Protein AF-A0A954XJ32-F1 (afdb_monomer)

Solvent-accessible surface area (backbone atoms only — not comparable to full-atom values): 9502 Å² total; per-residue (Å²): 132,80,50,73,67,33,50,49,46,36,50,50,43,52,50,57,46,35,52,54,38,51,55,52,46,62,77,44,42,49,79,50,74,59,90,77,26,36,33,32,41,35,56,51,46,52,69,68,63,49,53,51,54,51,50,53,46,48,54,48,38,44,68,37,37,76,49,69,70,58,39,54,51,47,68,74,68,54,55,53,48,35,47,57,91,84,71,83,47,74,79,55,43,74,44,60,22,56,47,30,48,32,78,44,10,38,38,42,35,36,32,75,61,90,76,29,32,40,38,36,42,29,41,56,87,72,47,73,47,79,51,70,38,73,63,71,56,78,90,52,48,86,62,59,73,83,81,68,93,78,80,78,86,77,75,81,78,80,78,83,81,85,76,135

Mean predicted aligned error: 7.99 Å

Sequence (164 aa):
GLTPAQHQAANEALAAMYDKYLDWESEHRTMTVDGDYQVTTIEPMPEDKRRELEHELWTKLDAAIPSSQSQKLARLNVPVFSLGPQSGRLRLLVQPGLLGWGEYGAKVSIRRMGSWYEWNVQVGGRLDFDESGPHLPHYYQRFWREPTTHDTSNTPGSVPTDSP

Foldseek 3Di:
DADPQLVVQLVVLLVVLLVVLVVQQVVQWDWDDDPQKTKIWGDAADPVRLVVSVVSSLVSNCVSPVDPVVSVVCVVPQQQAQDDPPPVPLVSNQAGGSNGNHRQTKMKIWGDDPQKIWIWIDTNNPRIDIDMGSDDPPRCPVSDDDPDPPPPPDDPDDDDDDDD

Nearest PDB structures (foldseek):
  7mwr-assembly1_B  TM=5.172E-01  e=1.145E+00  synthetic construct
  6mrs-assembly1_A  TM=3.150E-01  e=1.930E-01  synthetic construct
  7mwr-assembly1_A  TM=5.254E-01  e=1.735E+00  synthetic construct
  6rmo-assembly2_E  TM=4.220E-01  e=6.033E+00  Plasmodium falciparum 3D7
  6rme-assembly1_A  TM=2.746E-01  e=5.685E+00  Plasmodium falciparum 3D7

pLDDT: mean 85.86, std 14.65, range [46.34, 97.5]

Secondary structure (DSSP, 8-state):
---HHHHHHHHHHHHHHHHHHHHHHHHSEEEEEETTEEEEEEPPPPHHHHHHHHHHHHHHHHHH---HHHHHHHHHHS--S---GGGS-HHHHSS-BTTBTGGG-EEEEEEEETTEEEEEEEETTTB--EEEESS--HHHHTT-----TT----PPPPP-----

Structure (mmCIF, N/CA/C/O backbone):
data_AF-A0A954XJ32-F1
#
_entry.id   AF-A0A954XJ32-F1
#
loop_
_atom_site.group_PDB
_atom_site.id
_atom_site.type_symbol
_atom_site.label_atom_id
_atom_site.label_alt_id
_atom_site.label_comp_id
_atom_site.label_asym_id
_atom_site.label_entity_id
_atom_site.label_seq_id
_atom_site.pdbx_PDB_ins_code
_atom_site.Cartn_x
_atom_site.Cartn_y
_atom_site.Cartn_z
_atom_site.occupancy
_atom_site.B_iso_or_equiv
_atom_site.auth_seq_id
_atom_site.auth_comp_id
_atom_site.auth_asym_id
_atom_site.auth_atom_id
_atom_site.pdbx_PDB_model_num
ATOM 1 N N . GLY A 1 1 ? -12.205 -1.665 26.579 1.00 80.69 1 GLY A N 1
ATOM 2 C CA . GLY A 1 1 ? -11.448 -2.298 25.481 1.00 80.69 1 GLY A CA 1
ATOM 3 C C . GLY A 1 1 ? -12.418 -3.003 24.558 1.00 80.69 1 GLY A C 1
ATOM 4 O O . GLY A 1 1 ? -13.557 -3.196 24.971 1.00 80.69 1 GLY A O 1
ATOM 5 N N . LEU A 1 2 ? -12.000 -3.340 23.337 1.00 88.12 2 LEU A N 1
ATOM 6 C CA . LEU A 1 2 ? -12.824 -4.134 22.420 1.00 88.12 2 LEU A CA 1
ATOM 7 C C . LEU A 1 2 ? -12.915 -5.583 22.914 1.00 88.12 2 LEU A C 1
ATOM 9 O O . LEU A 1 2 ? -12.002 -6.078 23.577 1.00 88.12 2 LEU A O 1
ATOM 13 N N . THR A 1 3 ? -14.014 -6.264 22.602 1.00 94.31 3 THR A N 1
ATOM 14 C CA . THR A 1 3 ? -14.131 -7.709 22.835 1.00 94.31 3 THR A CA 1
ATOM 15 C C . THR A 1 3 ? -13.341 -8.490 21.777 1.00 94.31 3 THR A C 1
ATOM 17 O O . THR A 1 3 ? -13.053 -7.949 20.705 1.00 94.31 3 THR A O 1
ATOM 20 N N . PRO A 1 4 ? -13.018 -9.775 22.010 1.00 95.69 4 PRO A N 1
ATOM 21 C CA . PRO A 1 4 ? -12.371 -10.608 20.994 1.00 95.69 4 PRO A CA 1
ATOM 22 C C . PRO A 1 4 ? -13.144 -10.659 19.668 1.00 95.69 4 PRO A C 1
ATOM 24 O O . PRO A 1 4 ? -12.544 -10.537 18.606 1.00 95.69 4 PRO A O 1
ATOM 27 N N . ALA A 1 5 ? -14.477 -10.743 19.725 1.00 95.19 5 ALA A N 1
ATOM 28 C CA . ALA A 1 5 ? -15.326 -10.739 18.533 1.00 95.19 5 ALA A CA 1
ATOM 29 C C . ALA A 1 5 ? -15.253 -9.407 17.765 1.00 95.19 5 ALA A C 1
ATOM 31 O O . ALA A 1 5 ? -15.207 -9.403 16.540 1.00 95.19 5 ALA A O 1
ATOM 32 N N . GLN A 1 6 ? -15.186 -8.274 18.472 1.00 92.94 6 GLN A N 1
ATOM 33 C CA . GLN A 1 6 ? -15.020 -6.957 17.845 1.00 92.94 6 GLN A CA 1
ATOM 34 C C . GLN A 1 6 ? -13.637 -6.801 17.209 1.00 92.94 6 GLN A C 1
ATOM 36 O O . GLN A 1 6 ? -13.523 -6.250 16.119 1.00 92.94 6 GLN A O 1
ATOM 41 N N . HIS A 1 7 ? -12.588 -7.309 17.864 1.00 92.06 7 HIS A N 1
ATOM 42 C CA . HIS A 1 7 ? -11.247 -7.354 17.285 1.00 92.06 7 HIS A CA 1
ATOM 43 C C . HIS A 1 7 ? -11.213 -8.182 16.000 1.00 92.06 7 HIS A C 1
ATOM 45 O O . HIS A 1 7 ? -10.659 -7.733 15.000 1.00 92.06 7 HIS A O 1
ATOM 51 N N . GLN A 1 8 ? -11.826 -9.366 16.019 1.00 95.19 8 GLN A N 1
ATOM 52 C CA . GLN A 1 8 ? -11.920 -10.224 14.846 1.00 95.19 8 GLN A CA 1
ATOM 53 C C . GLN A 1 8 ? -12.669 -9.524 13.704 1.00 95.19 8 GLN A C 1
ATOM 55 O O . GLN A 1 8 ? -12.123 -9.413 12.611 1.00 95.19 8 GLN A O 1
ATOM 60 N N . ALA A 1 9 ? -13.856 -8.974 13.969 1.00 95.56 9 ALA A N 1
ATOM 61 C CA . ALA A 1 9 ? -14.650 -8.274 12.959 1.00 95.56 9 ALA A CA 1
ATOM 62 C C . ALA A 1 9 ? -13.922 -7.046 12.375 1.00 95.56 9 ALA A C 1
ATOM 64 O O . ALA A 1 9 ? -13.984 -6.795 11.173 1.00 95.56 9 ALA A O 1
ATOM 65 N N . ALA A 1 10 ? -13.191 -6.292 13.204 1.00 93.69 10 ALA A N 1
ATOM 66 C CA . ALA A 1 10 ? -12.374 -5.177 12.731 1.00 93.69 10 ALA A CA 1
ATOM 67 C C . ALA A 1 10 ? -11.217 -5.652 11.835 1.00 93.69 10 ALA A C 1
ATOM 69 O O . ALA A 1 10 ? -10.975 -5.057 10.788 1.00 93.69 10 ALA A O 1
ATOM 70 N N . ASN A 1 11 ? -10.534 -6.738 12.208 1.00 93.94 11 ASN A N 1
ATOM 71 C CA . ASN A 1 11 ? -9.462 -7.318 11.397 1.00 93.94 11 ASN A CA 1
ATOM 72 C C . ASN A 1 11 ? -9.981 -7.852 10.056 1.00 93.94 11 ASN A C 1
ATOM 74 O O . ASN A 1 11 ? -9.342 -7.629 9.033 1.00 93.94 11 ASN A O 1
ATOM 78 N N . GLU A 1 12 ? -11.146 -8.504 10.043 1.00 96.06 12 GLU A N 1
ATOM 79 C CA . GLU A 1 12 ? -11.808 -8.966 8.816 1.00 96.06 12 GLU A CA 1
ATOM 80 C C . GLU A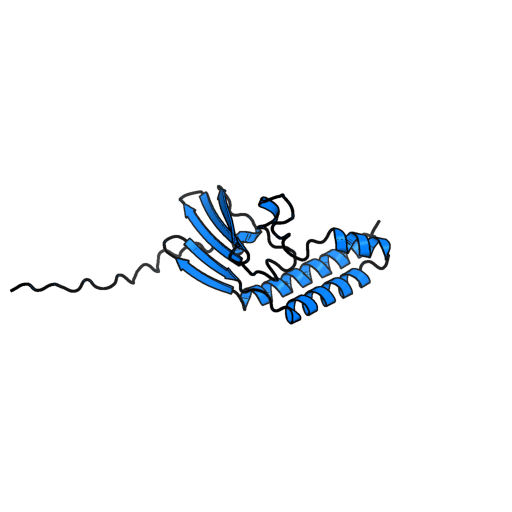 1 12 ? -12.172 -7.787 7.901 1.00 96.06 12 GLU A C 1
ATOM 82 O O . GLU A 1 12 ? -11.935 -7.847 6.695 1.00 96.06 12 GLU A O 1
ATOM 87 N N . ALA A 1 13 ? -12.675 -6.680 8.460 1.00 95.44 13 ALA A N 1
ATOM 88 C CA . ALA A 1 13 ? -12.963 -5.468 7.694 1.00 95.44 13 ALA A CA 1
ATOM 89 C C . ALA A 1 13 ? -11.696 -4.839 7.086 1.00 95.44 13 ALA A C 1
ATOM 91 O O . ALA A 1 13 ? -11.717 -4.426 5.926 1.00 95.44 13 ALA A O 1
ATOM 92 N N . LEU A 1 14 ? -10.599 -4.784 7.850 1.00 94.38 14 LEU A N 1
ATOM 93 C CA . LEU A 1 14 ? -9.308 -4.275 7.379 1.00 94.38 14 LEU A CA 1
ATOM 94 C C . LEU A 1 14 ? -8.722 -5.164 6.277 1.00 94.38 14 LEU A C 1
ATOM 96 O O . LEU A 1 14 ? -8.319 -4.646 5.240 1.00 94.38 14 LEU A O 1
ATOM 100 N N . ALA A 1 15 ? -8.715 -6.485 6.473 1.00 94.62 15 ALA A N 1
ATOM 101 C CA . ALA A 1 15 ? -8.218 -7.442 5.488 1.00 94.62 15 ALA A CA 1
ATOM 102 C C . ALA A 1 15 ? -9.018 -7.363 4.180 1.00 94.62 15 ALA A C 1
ATOM 104 O O . ALA A 1 15 ? -8.435 -7.166 3.120 1.00 94.62 15 ALA A O 1
ATOM 105 N N . ALA A 1 16 ? -10.352 -7.376 4.264 1.00 96.06 16 ALA A N 1
ATOM 106 C CA . ALA A 1 16 ? -11.211 -7.261 3.088 1.00 96.06 16 ALA A CA 1
ATOM 107 C C . ALA A 1 16 ? -11.017 -5.934 2.334 1.00 96.06 16 ALA A C 1
ATOM 109 O O . ALA A 1 16 ? -11.170 -5.886 1.116 1.00 96.06 16 ALA A O 1
ATOM 110 N N . MET A 1 17 ? -10.705 -4.842 3.040 1.00 96.62 17 MET A N 1
ATOM 111 C CA . MET A 1 17 ? -10.395 -3.567 2.393 1.00 96.62 17 MET A CA 1
ATOM 112 C C . MET A 1 17 ? -9.021 -3.586 1.718 1.00 96.62 17 MET A C 1
ATOM 114 O O . MET A 1 17 ? -8.867 -3.044 0.626 1.00 96.62 17 MET A O 1
ATOM 118 N N . TYR A 1 18 ? -8.035 -4.230 2.343 1.00 94.12 18 TYR A N 1
ATOM 119 C CA . TYR A 1 18 ? -6.717 -4.398 1.745 1.00 94.12 18 TYR A CA 1
ATOM 120 C C . TYR A 1 18 ? -6.781 -5.235 0.463 1.00 94.12 18 TYR A C 1
ATOM 122 O O . TYR A 1 18 ? -6.191 -4.842 -0.539 1.00 94.12 18 TYR A O 1
ATOM 130 N N . ASP A 1 19 ? -7.563 -6.315 0.454 1.00 95.44 19 ASP A N 1
ATOM 131 C CA . ASP A 1 19 ? -7.773 -7.140 -0.741 1.00 95.44 19 ASP A CA 1
ATOM 132 C C . ASP A 1 19 ? -8.390 -6.321 -1.885 1.00 95.44 19 ASP A C 1
ATOM 134 O O . ASP A 1 19 ? -7.866 -6.315 -2.996 1.00 95.44 19 ASP A O 1
ATOM 138 N N . LYS A 1 20 ? -9.421 -5.514 -1.597 1.00 96.44 20 LYS A N 1
ATOM 139 C CA . LYS A 1 20 ? -10.010 -4.590 -2.585 1.00 96.44 20 LYS A CA 1
ATOM 140 C C . LYS A 1 20 ? -9.007 -3.584 -3.139 1.00 96.44 20 LYS A C 1
ATOM 142 O O . LYS A 1 20 ? -9.054 -3.245 -4.321 1.00 96.44 20 LYS A O 1
ATOM 147 N N . TYR A 1 21 ? -8.125 -3.069 -2.284 1.00 95.12 21 TYR A N 1
ATOM 148 C CA . TYR A 1 21 ? -7.044 -2.203 -2.733 1.00 95.12 21 TYR A CA 1
ATOM 149 C C . TYR A 1 21 ? -6.076 -2.959 -3.653 1.00 95.12 21 TYR A C 1
ATOM 151 O O . TYR A 1 21 ? -5.684 -2.412 -4.678 1.00 95.12 21 TYR A O 1
ATOM 159 N N . LEU A 1 22 ? -5.698 -4.196 -3.317 1.00 93.88 22 LEU A N 1
ATOM 160 C CA . LEU A 1 22 ? -4.788 -4.998 -4.137 1.00 93.88 22 LEU A CA 1
ATOM 161 C C . LEU A 1 22 ? -5.382 -5.343 -5.505 1.00 93.88 22 LEU A C 1
ATOM 163 O O . LEU A 1 22 ? -4.645 -5.317 -6.493 1.00 93.88 22 LEU A O 1
ATOM 167 N N . ASP A 1 23 ? -6.687 -5.610 -5.569 1.00 96.12 23 ASP A N 1
ATOM 168 C CA . ASP A 1 23 ? -7.407 -5.800 -6.829 1.00 96.12 23 ASP A CA 1
ATOM 169 C C . ASP A 1 23 ? -7.292 -4.539 -7.693 1.00 96.12 23 ASP A C 1
ATOM 171 O O . ASP A 1 23 ? -6.786 -4.598 -8.815 1.00 96.12 23 ASP A O 1
ATOM 175 N N . TRP A 1 24 ? -7.634 -3.376 -7.126 1.00 96.38 24 TRP A N 1
ATOM 176 C CA . TRP A 1 24 ? -7.515 -2.093 -7.818 1.00 96.38 24 TRP A CA 1
ATOM 177 C C . TRP A 1 24 ? -6.070 -1.789 -8.253 1.00 96.38 24 TRP A C 1
ATOM 179 O O . TRP A 1 24 ? -5.839 -1.420 -9.403 1.00 96.38 24 TRP A O 1
ATOM 189 N N . GLU A 1 25 ? -5.086 -1.987 -7.368 1.00 95.50 25 GLU A N 1
ATOM 190 C CA . GLU A 1 25 ? -3.661 -1.790 -7.663 1.00 95.50 25 GLU A CA 1
ATOM 191 C C . GLU A 1 25 ? -3.225 -2.675 -8.832 1.00 95.50 25 GLU A C 1
ATOM 193 O O . GLU A 1 25 ? -2.439 -2.242 -9.667 1.00 95.50 25 GLU A O 1
ATOM 198 N N . SER A 1 26 ? -3.716 -3.913 -8.909 1.00 95.38 26 SER A N 1
ATOM 199 C CA . SER A 1 26 ? -3.344 -4.839 -9.978 1.00 95.38 26 SER A CA 1
ATOM 200 C C . SER A 1 26 ? -3.831 -4.396 -11.360 1.00 95.38 26 SER A C 1
ATOM 202 O O . SER A 1 26 ? -3.125 -4.627 -12.341 1.00 95.38 26 SER A O 1
ATOM 204 N N . GLU A 1 27 ? -4.983 -3.726 -11.419 1.00 97.00 27 GLU A N 1
ATOM 205 C CA . GLU A 1 27 ? -5.570 -3.164 -12.640 1.00 97.00 27 GLU A CA 1
ATOM 206 C C . GLU A 1 27 ? -4.896 -1.851 -13.063 1.00 97.00 27 GLU A C 1
ATOM 208 O O . GLU A 1 27 ? -4.850 -1.536 -14.249 1.00 97.00 27 GLU A O 1
ATOM 213 N N . HIS A 1 28 ? -4.349 -1.105 -12.097 1.00 97.31 28 HIS A N 1
ATOM 214 C CA . HIS A 1 28 ? -3.789 0.240 -12.283 1.00 97.31 28 HIS A CA 1
ATOM 215 C C . HIS A 1 28 ? -2.273 0.283 -12.060 1.00 97.31 28 HIS A C 1
ATOM 217 O O . HIS A 1 28 ? -1.696 1.329 -11.745 1.00 97.31 28 HIS A O 1
ATOM 223 N N . ARG A 1 29 ? -1.604 -0.866 -12.202 1.00 96.62 29 ARG A N 1
ATOM 224 C CA . ARG A 1 29 ? -0.145 -0.945 -12.195 1.00 96.62 29 ARG A CA 1
ATOM 225 C C . ARG A 1 29 ? 0.386 -1.461 -13.513 1.00 96.62 29 ARG A C 1
ATOM 227 O O . ARG A 1 29 ? -0.158 -2.375 -14.127 1.00 96.62 29 ARG A O 1
ATOM 234 N N . THR A 1 30 ? 1.540 -0.937 -13.882 1.00 97.31 30 THR A N 1
ATOM 235 C CA . THR A 1 30 ? 2.355 -1.440 -14.980 1.00 97.31 30 THR A CA 1
ATOM 236 C C . THR A 1 30 ? 3.667 -1.966 -14.425 1.00 97.31 30 THR A C 1
ATOM 238 O O . THR A 1 30 ? 4.194 -1.449 -13.440 1.00 97.31 30 THR A O 1
ATOM 241 N N . MET A 1 31 ? 4.175 -3.036 -15.031 1.00 96.50 31 MET A N 1
ATOM 242 C CA . MET A 1 31 ? 5.459 -3.630 -14.677 1.00 96.50 31 MET A CA 1
ATOM 243 C C . MET A 1 31 ? 6.331 -3.670 -15.925 1.00 96.50 31 MET A C 1
ATOM 245 O O . MET A 1 31 ? 5.927 -4.222 -16.947 1.00 96.50 31 MET A O 1
ATOM 249 N N . THR A 1 32 ? 7.516 -3.084 -15.837 1.00 95.56 32 THR A N 1
ATOM 250 C CA . THR A 1 32 ? 8.504 -3.025 -16.914 1.00 95.56 32 THR A CA 1
ATOM 251 C C . THR A 1 32 ? 9.871 -3.453 -16.395 1.00 95.56 32 THR A C 1
ATOM 253 O O . THR A 1 32 ? 10.095 -3.546 -15.187 1.00 95.56 32 THR A O 1
ATOM 256 N N . VAL A 1 33 ? 10.800 -3.697 -17.312 1.00 93.94 33 VAL A N 1
ATOM 257 C CA . VAL A 1 33 ? 12.212 -3.919 -16.993 1.00 93.94 33 VAL A CA 1
ATOM 258 C C . VAL A 1 33 ? 13.011 -2.744 -17.547 1.00 93.94 33 VAL A C 1
ATOM 260 O O . VAL A 1 33 ? 12.829 -2.375 -18.706 1.00 93.94 33 VAL A O 1
ATOM 263 N N . ASP A 1 34 ? 13.858 -2.146 -16.713 1.00 92.12 34 ASP A N 1
ATOM 264 C CA . ASP A 1 34 ? 14.767 -1.052 -17.064 1.00 92.12 34 ASP A CA 1
ATOM 265 C C . ASP A 1 34 ? 16.188 -1.427 -16.615 1.00 92.12 34 ASP A C 1
ATOM 267 O O . ASP A 1 34 ? 16.530 -1.367 -15.430 1.00 92.12 34 ASP A O 1
ATOM 271 N N . GLY A 1 35 ? 16.994 -1.928 -17.554 1.00 91.12 35 GLY A N 1
ATOM 272 C CA . GLY A 1 35 ? 18.262 -2.587 -17.239 1.00 91.12 35 GLY A CA 1
ATOM 273 C C . GLY A 1 35 ? 18.048 -3.809 -16.338 1.00 91.12 35 GLY A C 1
ATOM 274 O O . GLY A 1 35 ? 17.275 -4.701 -16.676 1.00 91.12 35 GLY A O 1
ATOM 275 N N . ASP A 1 36 ? 18.710 -3.828 -15.179 1.00 91.44 36 ASP A N 1
ATOM 276 C CA . ASP A 1 36 ? 18.569 -4.897 -14.176 1.00 91.44 36 ASP A CA 1
ATOM 277 C C . ASP A 1 36 ? 17.430 -4.645 -13.174 1.00 91.44 36 ASP A C 1
ATOM 279 O O . ASP A 1 36 ? 17.225 -5.436 -12.247 1.00 91.44 36 ASP A O 1
ATOM 283 N N . TYR A 1 37 ? 16.707 -3.529 -13.313 1.00 94.12 37 TYR A N 1
ATOM 284 C CA . TYR A 1 37 ? 15.603 -3.190 -12.427 1.00 94.12 37 TYR A CA 1
ATOM 285 C C . TYR A 1 37 ? 14.282 -3.700 -12.985 1.00 94.12 37 TYR A C 1
ATOM 287 O O . TYR A 1 37 ? 13.889 -3.400 -14.112 1.00 94.12 37 TYR A O 1
ATOM 295 N N . GLN A 1 38 ? 13.535 -4.390 -12.133 1.00 96.75 38 GLN A N 1
ATOM 296 C CA . GLN A 1 38 ? 12.104 -4.547 -12.292 1.00 96.75 38 GLN A CA 1
ATOM 297 C C . GLN A 1 38 ? 11.421 -3.301 -11.731 1.00 96.75 38 GLN A C 1
ATOM 299 O O . GLN A 1 38 ? 11.537 -2.990 -10.544 1.00 96.75 38 GLN A O 1
ATOM 304 N N . VAL A 1 39 ? 10.718 -2.581 -12.595 1.00 96.94 39 VAL A N 1
ATOM 305 C CA . VAL A 1 39 ? 10.072 -1.309 -12.283 1.00 96.94 39 VAL A CA 1
ATOM 306 C C . VAL A 1 39 ? 8.567 -1.518 -12.284 1.00 96.94 39 VAL A C 1
ATOM 308 O O . VAL A 1 39 ? 7.992 -1.920 -13.290 1.00 96.94 39 VAL A O 1
ATOM 311 N N . THR A 1 40 ? 7.920 -1.241 -11.157 1.00 97.50 40 THR A N 1
ATOM 312 C CA . THR A 1 40 ? 6.462 -1.193 -11.051 1.00 97.50 40 THR A CA 1
ATOM 313 C C . THR A 1 40 ? 6.013 0.248 -10.890 1.00 97.50 40 THR A C 1
ATOM 315 O O . THR A 1 40 ? 6.399 0.910 -9.928 1.00 97.50 40 THR A O 1
ATOM 318 N N . THR A 1 41 ? 5.166 0.727 -11.794 1.00 97.19 41 THR A N 1
ATOM 319 C CA . THR A 1 41 ? 4.494 2.022 -11.668 1.00 97.19 41 THR A CA 1
ATOM 320 C C . THR A 1 41 ? 3.033 1.787 -11.327 1.00 97.19 41 THR A C 1
ATOM 322 O O . THR A 1 41 ? 2.342 1.066 -12.037 1.00 97.19 41 THR A O 1
ATOM 325 N N . ILE A 1 42 ? 2.578 2.390 -10.236 1.00 96.31 42 ILE A N 1
ATOM 326 C CA . ILE A 1 42 ? 1.210 2.339 -9.727 1.00 96.31 42 ILE A CA 1
ATOM 327 C C . ILE A 1 42 ? 0.616 3.725 -9.919 1.00 96.31 42 ILE A C 1
ATOM 329 O O . ILE A 1 42 ? 1.167 4.713 -9.420 1.00 96.31 42 ILE A O 1
ATOM 333 N N . GLU A 1 43 ? -0.489 3.794 -10.648 1.00 96.44 43 GLU A N 1
ATOM 334 C CA . GLU A 1 43 ? -1.170 5.053 -10.914 1.00 96.44 43 GLU A CA 1
ATOM 335 C C . GLU A 1 43 ? -1.761 5.652 -9.626 1.00 96.44 43 GLU A C 1
ATOM 337 O O . GLU A 1 43 ? -2.062 4.929 -8.672 1.00 96.44 43 GLU A O 1
ATOM 342 N N . PRO A 1 44 ? -1.924 6.983 -9.552 1.00 94.56 44 PRO A N 1
ATOM 343 C CA . PRO A 1 44 ? -2.695 7.612 -8.490 1.00 94.56 44 PRO A CA 1
ATOM 344 C C . PRO A 1 44 ? -4.150 7.139 -8.491 1.00 94.56 44 PRO A C 1
ATOM 346 O O . PRO A 1 44 ? -4.798 7.093 -9.536 1.00 94.56 44 PRO A O 1
ATOM 349 N N . MET A 1 45 ? -4.694 6.846 -7.310 1.00 95.50 45 MET A N 1
ATOM 350 C CA . MET A 1 45 ? -6.098 6.476 -7.170 1.00 95.50 45 MET A CA 1
ATOM 351 C C . MET A 1 45 ? -7.004 7.689 -7.411 1.00 95.50 45 MET A C 1
ATOM 353 O O . MET A 1 45 ? -6.852 8.695 -6.707 1.00 95.50 45 MET A O 1
ATOM 357 N N . PRO A 1 46 ? -7.980 7.597 -8.337 1.00 95.88 46 PRO A N 1
ATOM 358 C CA . PRO A 1 46 ? -8.985 8.634 -8.523 1.00 95.88 46 PRO A CA 1
ATOM 359 C C . PRO A 1 46 ? -9.694 8.985 -7.211 1.00 95.88 46 PRO A C 1
ATOM 361 O O . PRO A 1 46 ? -9.953 8.125 -6.364 1.00 95.88 46 PRO A O 1
ATOM 364 N N . GLU A 1 47 ? -9.997 10.270 -7.019 1.00 94.31 47 GLU A N 1
ATOM 365 C CA . GLU A 1 47 ? -10.541 10.760 -5.751 1.00 94.31 47 GLU A CA 1
ATOM 366 C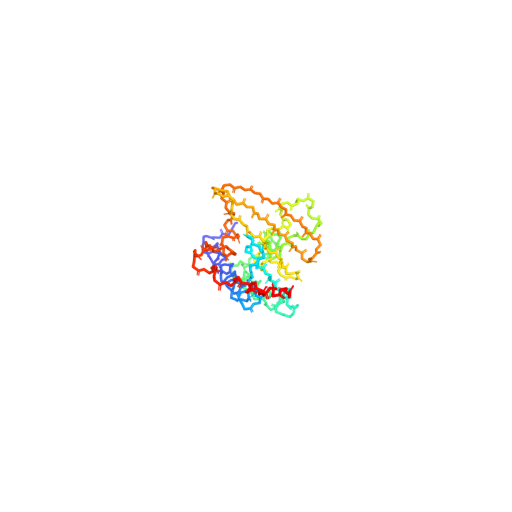 C . GLU A 1 47 ? -11.887 10.115 -5.391 1.00 94.31 47 GLU A C 1
ATOM 368 O O . GLU A 1 47 ? -12.133 9.801 -4.226 1.00 94.31 47 GLU A O 1
ATOM 373 N N . ASP A 1 48 ? -12.755 9.912 -6.376 1.00 96.25 48 ASP A N 1
ATOM 374 C CA . ASP A 1 48 ? -14.042 9.240 -6.220 1.00 96.25 48 ASP A CA 1
ATOM 375 C C . ASP A 1 48 ? -13.864 7.796 -5.743 1.00 96.25 48 ASP A C 1
ATOM 377 O O . ASP A 1 48 ? -14.466 7.416 -4.734 1.00 96.25 48 ASP A O 1
ATOM 381 N N . LYS A 1 49 ? -12.961 7.033 -6.373 1.00 95.69 49 LYS A N 1
ATOM 382 C CA . LYS A 1 49 ? -12.662 5.659 -5.952 1.00 95.69 49 LYS A CA 1
ATOM 383 C C . LYS A 1 49 ? -12.076 5.607 -4.544 1.00 95.69 49 LYS A C 1
ATOM 385 O O . LYS A 1 49 ? -12.450 4.759 -3.734 1.00 95.69 49 LYS A O 1
ATOM 390 N N . ARG A 1 50 ? -11.194 6.552 -4.217 1.00 94.25 50 ARG A N 1
ATOM 391 C CA . ARG A 1 50 ? -10.609 6.678 -2.879 1.00 94.25 50 ARG A CA 1
ATOM 392 C C . ARG A 1 50 ? -11.677 6.935 -1.819 1.00 94.25 50 ARG A C 1
ATOM 394 O O . ARG A 1 50 ? -11.689 6.261 -0.790 1.00 94.25 50 ARG A O 1
ATOM 401 N N . ARG A 1 51 ? -12.583 7.886 -2.070 1.00 94.31 51 ARG A N 1
ATOM 402 C CA . ARG A 1 51 ? -13.696 8.210 -1.163 1.00 94.31 51 ARG A CA 1
ATOM 403 C C . ARG A 1 51 ? -14.658 7.034 -1.002 1.00 94.31 51 ARG A C 1
ATOM 405 O O . ARG A 1 51 ? -15.137 6.811 0.105 1.00 94.31 51 ARG A O 1
ATOM 412 N N . GLU A 1 52 ? -14.923 6.285 -2.071 1.00 95.81 52 GLU A N 1
ATOM 413 C CA . GLU A 1 52 ? -15.742 5.067 -2.043 1.00 95.81 52 GLU A CA 1
ATOM 414 C C . GLU A 1 52 ? -15.150 4.018 -1.086 1.00 95.81 52 GLU A C 1
ATOM 416 O O . GLU A 1 52 ? -15.826 3.592 -0.147 1.00 95.81 52 GLU A O 1
ATOM 421 N N . LEU A 1 53 ? -13.876 3.652 -1.276 1.00 95.56 53 LEU A N 1
ATOM 422 C CA . LEU A 1 53 ? -13.198 2.649 -0.445 1.00 95.56 53 LEU A CA 1
ATOM 423 C C . LEU A 1 53 ? -13.067 3.104 1.012 1.00 95.56 53 LEU A C 1
ATOM 425 O O . LEU A 1 53 ? -13.305 2.325 1.936 1.00 95.56 53 LEU A O 1
ATOM 429 N N . GLU A 1 54 ? -12.743 4.379 1.233 1.00 94.50 54 GLU A N 1
ATOM 430 C CA . GLU A 1 54 ? -12.667 4.955 2.573 1.00 94.50 54 GLU A CA 1
ATOM 431 C C . GLU A 1 54 ? -14.034 4.936 3.280 1.00 94.50 54 GLU A C 1
ATOM 433 O O . GLU A 1 54 ? -14.131 4.549 4.448 1.00 94.50 54 GLU A O 1
ATOM 438 N N . HIS A 1 55 ? -15.107 5.315 2.583 1.00 96.19 55 HIS A N 1
ATOM 439 C CA . HIS A 1 55 ? -16.458 5.268 3.134 1.00 96.19 55 HIS A CA 1
ATOM 440 C C . HIS A 1 55 ? -16.870 3.839 3.504 1.00 96.19 55 HIS A C 1
ATOM 442 O O . HIS A 1 55 ? -17.401 3.611 4.596 1.00 96.19 55 HIS A O 1
ATOM 448 N N . GLU A 1 56 ? -16.599 2.867 2.632 1.00 97.06 56 GLU A N 1
ATOM 449 C CA . GLU A 1 56 ? -16.901 1.464 2.902 1.00 97.06 56 GLU A CA 1
ATOM 450 C C . GLU A 1 56 ? -16.114 0.933 4.109 1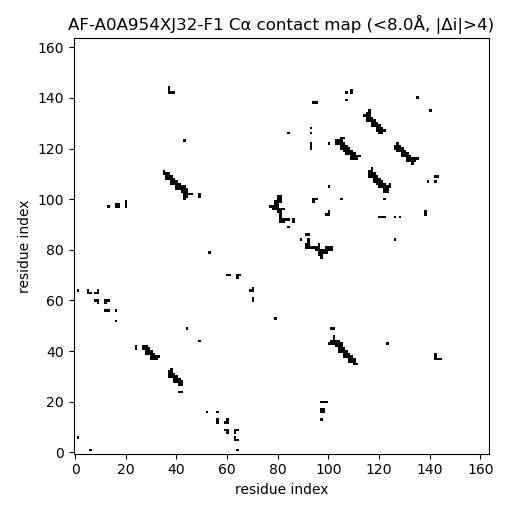.00 97.06 56 GLU A C 1
ATOM 452 O O . GLU A 1 56 ? -16.696 0.285 4.987 1.00 97.06 56 GLU A O 1
ATOM 457 N N . LEU A 1 57 ? -14.813 1.235 4.183 1.00 95.81 57 LEU A N 1
ATOM 458 C CA . LEU A 1 57 ? -13.945 0.848 5.295 1.00 95.81 57 LEU A CA 1
ATOM 459 C C . LEU A 1 57 ? -14.529 1.328 6.618 1.00 95.81 57 LEU A C 1
ATOM 461 O O . LEU A 1 57 ? -14.716 0.546 7.553 1.00 95.81 57 LEU A O 1
ATOM 465 N N . TRP A 1 58 ? -14.828 2.622 6.687 1.00 94.88 58 TRP A N 1
ATOM 466 C CA . TRP A 1 58 ? -15.328 3.229 7.905 1.00 94.88 58 TRP A CA 1
ATOM 467 C C . TRP A 1 58 ? -16.714 2.726 8.279 1.00 94.88 58 TRP A C 1
ATOM 469 O O . TRP A 1 58 ? -16.957 2.477 9.453 1.00 94.88 58 TRP A O 1
ATOM 479 N N . THR A 1 59 ? -17.585 2.487 7.301 1.00 95.75 59 THR A N 1
ATOM 480 C CA . THR A 1 59 ? -18.903 1.892 7.548 1.00 95.75 59 THR A CA 1
ATOM 481 C C . THR A 1 59 ? -18.777 0.514 8.205 1.00 95.75 59 THR A C 1
ATOM 483 O O . THR A 1 59 ? -19.456 0.231 9.193 1.00 95.75 59 THR A O 1
ATOM 486 N N . LYS A 1 60 ? -17.870 -0.338 7.70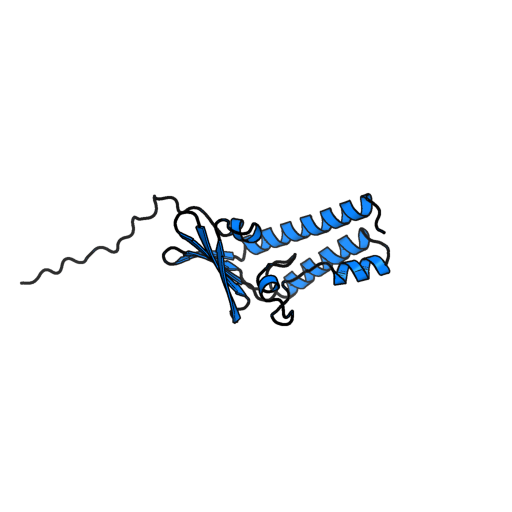9 1.00 95.88 60 LYS A N 1
ATOM 487 C CA . LYS A 1 60 ? -17.626 -1.674 8.277 1.00 95.88 60 LYS A CA 1
ATOM 488 C C . LYS A 1 60 ? -16.974 -1.611 9.659 1.00 95.88 60 LYS A C 1
ATOM 490 O O . LYS A 1 60 ? -17.391 -2.335 10.563 1.00 95.88 60 LYS A O 1
ATOM 495 N N . LEU A 1 61 ? -15.984 -0.739 9.845 1.00 94.31 61 LEU A N 1
ATOM 496 C CA . LEU A 1 61 ? -15.311 -0.571 11.135 1.00 94.31 61 LEU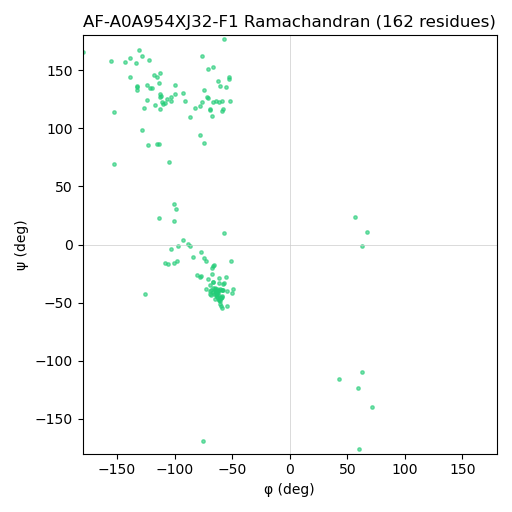 A CA 1
ATOM 497 C C . LEU A 1 61 ? -16.237 0.014 12.204 1.00 94.31 61 LEU A C 1
ATOM 499 O O . LEU A 1 61 ? -16.224 -0.464 13.336 1.00 94.31 61 LEU A O 1
ATOM 503 N N . ASP A 1 62 ? -17.066 0.997 11.854 1.00 94.75 62 ASP A N 1
ATOM 504 C CA . ASP A 1 62 ? -18.013 1.615 12.784 1.00 94.75 62 ASP A CA 1
ATOM 505 C C . ASP A 1 62 ? -19.105 0.610 13.207 1.00 94.75 62 ASP A C 1
ATOM 507 O O . ASP A 1 62 ? -19.531 0.618 14.364 1.00 94.75 62 ASP A O 1
ATOM 511 N N . ALA A 1 63 ? -19.493 -0.319 12.321 1.00 95.06 63 ALA A N 1
ATOM 512 C CA . ALA A 1 63 ? -20.378 -1.438 12.656 1.00 95.06 63 ALA A CA 1
ATOM 513 C C . ALA A 1 63 ? -19.709 -2.478 13.579 1.00 95.06 63 ALA A C 1
ATOM 515 O O . ALA A 1 63 ? -20.339 -2.970 14.516 1.00 95.06 63 ALA A O 1
ATOM 516 N N . ALA A 1 64 ? -18.429 -2.795 13.351 1.00 94.44 64 ALA A N 1
ATOM 517 C CA . ALA A 1 64 ? -17.659 -3.713 14.196 1.00 94.44 64 ALA A CA 1
ATOM 518 C C . ALA A 1 64 ? -17.326 -3.116 15.577 1.00 94.44 64 ALA A C 1
ATOM 520 O O . ALA A 1 64 ? -17.194 -3.840 16.567 1.00 94.44 64 ALA A O 1
ATOM 521 N N . ILE A 1 65 ? -17.196 -1.789 15.657 1.00 93.38 65 ILE A N 1
ATOM 522 C CA . ILE A 1 65 ? -16.792 -1.043 16.848 1.00 93.38 65 ILE A CA 1
ATOM 523 C C . ILE A 1 65 ? -17.887 -0.016 17.181 1.00 93.38 65 ILE A C 1
ATOM 525 O O . ILE A 1 65 ? -17.775 1.145 16.807 1.00 93.38 65 ILE A O 1
ATOM 529 N N . PRO A 1 66 ? -18.943 -0.384 17.925 1.00 87.94 66 PRO A N 1
ATOM 530 C CA . PRO A 1 66 ? -20.095 0.499 18.146 1.00 87.94 66 PRO A CA 1
ATOM 531 C C . PRO A 1 66 ? -19.825 1.672 19.106 1.00 87.94 66 PRO A C 1
ATOM 533 O O . PRO A 1 66 ? -20.618 2.606 19.196 1.00 87.94 66 PRO A O 1
ATOM 536 N N . SER A 1 67 ? -18.724 1.642 19.864 1.00 91.88 67 SER A N 1
ATOM 537 C CA . SER A 1 67 ? -18.376 2.728 20.788 1.00 91.88 67 SER A CA 1
ATOM 538 C C . SER A 1 67 ? -17.774 3.914 20.038 1.00 91.88 67 SER A C 1
ATOM 540 O O . SER A 1 67 ? -16.682 3.804 19.480 1.00 91.88 67 SER A O 1
ATOM 542 N N . SER A 1 68 ? -18.417 5.081 20.120 1.00 89.25 68 SER A N 1
ATOM 543 C CA . SER A 1 68 ? -17.958 6.317 19.467 1.00 89.25 68 SER A CA 1
ATOM 544 C C . SER A 1 68 ? -16.543 6.746 19.877 1.00 89.25 68 SER A C 1
ATOM 546 O O . SER A 1 68 ? -15.790 7.285 19.065 1.00 89.25 68 SER A O 1
ATOM 548 N N . GLN A 1 69 ? -16.131 6.482 21.121 1.00 89.94 69 GLN A N 1
ATOM 549 C CA . GLN A 1 69 ? -14.762 6.747 21.568 1.00 89.94 69 GLN A CA 1
ATOM 550 C C . GLN A 1 69 ? -13.763 5.801 20.892 1.00 89.94 69 GLN A C 1
ATOM 552 O O . GLN A 1 69 ? -12.699 6.235 20.453 1.00 89.94 69 GLN A O 1
ATOM 557 N N . SER A 1 70 ? -14.106 4.517 20.780 1.00 87.88 70 SER A N 1
ATOM 558 C CA . SER A 1 70 ? -13.261 3.527 20.113 1.00 87.88 70 SER A CA 1
ATOM 559 C C . SER A 1 70 ? -13.187 3.759 18.601 1.00 87.88 70 SER A C 1
ATOM 561 O O . SER A 1 70 ? -12.109 3.604 18.040 1.00 87.88 70 SER A O 1
ATOM 563 N N . GLN A 1 71 ? -14.266 4.224 17.962 1.00 89.75 71 GLN A N 1
ATOM 564 C CA . GLN A 1 71 ? -14.273 4.637 16.550 1.00 89.75 71 GLN A CA 1
ATOM 565 C C . GLN A 1 71 ? -13.315 5.807 16.296 1.00 89.75 71 GLN A C 1
ATOM 567 O O . GLN A 1 71 ? -12.487 5.755 15.388 1.00 89.75 71 GLN A O 1
ATOM 572 N N . LYS A 1 72 ? -13.361 6.849 17.142 1.00 87.94 72 LYS A N 1
ATOM 573 C CA . LYS A 1 72 ? -12.422 7.983 17.061 1.00 87.94 72 LYS A CA 1
ATOM 574 C C . LYS A 1 72 ? -10.972 7.525 17.197 1.00 87.94 72 LYS A C 1
ATOM 576 O O . LYS A 1 72 ? -10.121 7.958 16.428 1.00 87.94 72 LYS A O 1
ATOM 581 N N . LEU A 1 73 ? -10.694 6.633 18.150 1.00 86.12 73 LEU A N 1
ATOM 582 C CA . LEU A 1 73 ? -9.354 6.074 18.325 1.00 86.12 73 LEU A CA 1
ATOM 583 C C . LEU A 1 73 ? -8.925 5.225 17.124 1.00 86.12 73 LEU A C 1
ATOM 585 O O . LEU A 1 73 ? -7.779 5.337 16.703 1.00 86.12 73 LEU A O 1
ATOM 589 N N . ALA A 1 74 ? -9.816 4.419 16.544 1.00 86.00 74 ALA A N 1
ATOM 590 C CA . ALA A 1 74 ? -9.509 3.642 15.345 1.00 86.00 74 ALA A CA 1
ATOM 591 C C . ALA A 1 74 ? -9.123 4.559 14.174 1.00 86.00 74 ALA A C 1
ATOM 593 O O . ALA A 1 74 ? -8.081 4.358 13.557 1.00 86.00 74 ALA A O 1
ATOM 594 N N . ARG A 1 75 ? -9.883 5.636 13.945 1.00 87.00 75 ARG A N 1
ATOM 595 C CA . ARG A 1 75 ? -9.604 6.628 12.890 1.00 87.00 75 ARG A CA 1
ATOM 596 C C . ARG A 1 75 ? -8.263 7.345 13.042 1.00 87.00 75 ARG A C 1
ATOM 598 O O . ARG A 1 75 ? -7.679 7.744 12.045 1.00 87.00 75 ARG A O 1
ATOM 605 N N . LEU A 1 76 ? -7.769 7.490 14.269 1.00 83.81 76 LEU A N 1
ATOM 606 C CA . LEU A 1 76 ? -6.454 8.079 14.537 1.00 83.81 76 LEU A CA 1
ATOM 607 C C . LEU A 1 76 ? -5.295 7.093 14.346 1.00 83.81 76 LEU A C 1
ATOM 609 O O . LEU A 1 76 ? -4.173 7.527 14.109 1.00 83.81 76 LEU A O 1
ATOM 613 N N . ASN A 1 77 ? -5.546 5.790 14.499 1.00 83.50 77 ASN A N 1
ATOM 614 C CA . ASN A 1 77 ? -4.490 4.775 14.544 1.00 83.50 77 ASN A CA 1
ATOM 615 C C . ASN A 1 77 ? -4.420 3.890 13.297 1.00 83.50 77 ASN A C 1
ATOM 617 O O . ASN A 1 77 ? -3.413 3.213 13.119 1.00 83.50 77 ASN A O 1
ATOM 621 N N . VAL A 1 78 ? -5.452 3.864 12.451 1.00 84.81 78 VAL A N 1
ATOM 622 C CA . VAL A 1 78 ? -5.420 3.136 11.177 1.00 84.81 78 VAL A CA 1
ATOM 623 C C . VAL A 1 78 ? -4.811 4.052 10.112 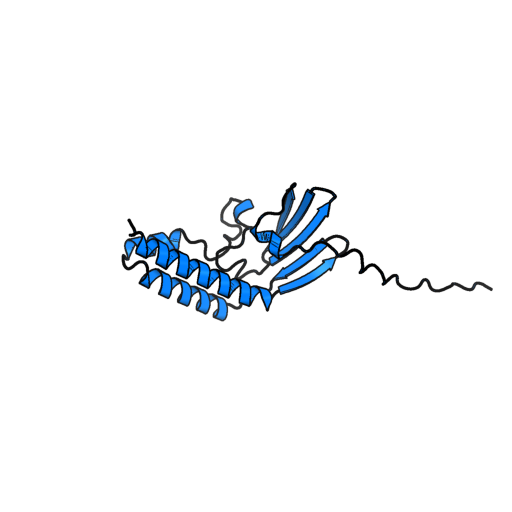1.00 84.81 78 VAL A C 1
ATOM 625 O O . VAL A 1 78 ? -5.462 5.020 9.709 1.00 84.81 78 VAL A O 1
ATOM 628 N N . PRO A 1 79 ? -3.585 3.778 9.629 1.00 83.56 79 PRO A N 1
ATOM 629 C CA . PRO A 1 79 ? -2.991 4.549 8.547 1.00 83.56 79 PRO A CA 1
ATOM 630 C C . PRO A 1 79 ? -3.672 4.164 7.229 1.00 83.56 79 PRO A C 1
ATOM 632 O O . PRO A 1 79 ? -3.238 3.248 6.532 1.00 83.56 79 PRO A O 1
ATOM 635 N N . VAL A 1 80 ? -4.779 4.836 6.898 1.00 83.81 80 VAL A N 1
ATOM 636 C CA . VAL A 1 80 ? -5.521 4.571 5.653 1.00 83.81 80 VAL A CA 1
ATOM 637 C C . VAL A 1 80 ? -4.647 4.858 4.433 1.00 83.81 80 VAL A C 1
ATOM 639 O O . VAL A 1 80 ? -4.633 4.078 3.488 1.00 83.81 80 VAL A O 1
ATOM 642 N N . PHE A 1 81 ? -3.858 5.927 4.492 1.00 80.12 81 PHE A N 1
ATOM 643 C CA . PHE A 1 81 ? -2.939 6.335 3.434 1.00 80.12 81 PHE A CA 1
ATOM 644 C C . PHE A 1 81 ? -1.512 6.408 3.967 1.00 80.12 81 PHE A C 1
ATOM 646 O O . PHE A 1 81 ? -1.305 6.547 5.178 1.00 80.12 81 PHE A O 1
ATOM 653 N N . SER A 1 82 ? -0.532 6.339 3.060 1.00 71.25 82 SER A N 1
ATOM 654 C CA . SER A 1 82 ? 0.846 6.672 3.418 1.00 71.25 82 SER A CA 1
ATOM 655 C C . SER A 1 82 ? 0.891 8.077 4.021 1.00 71.25 82 SER A C 1
ATOM 657 O O . SER A 1 82 ? 0.257 9.015 3.525 1.00 71.25 82 SER A O 1
ATOM 659 N N . LEU A 1 83 ? 1.630 8.218 5.120 1.00 62.78 83 LEU A N 1
ATOM 660 C CA . LEU A 1 83 ? 1.865 9.517 5.722 1.00 62.78 83 LEU A CA 1
ATOM 661 C C . LEU A 1 83 ? 2.739 10.294 4.743 1.00 62.78 83 LEU A C 1
ATOM 663 O O . LEU A 1 83 ? 3.899 9.955 4.550 1.00 62.78 83 LEU A O 1
ATOM 667 N N . GLY A 1 84 ? 2.186 11.326 4.109 1.00 54.28 84 GLY A N 1
ATOM 668 C CA . GLY A 1 84 ? 2.959 12.212 3.245 1.00 54.28 84 GLY A CA 1
ATOM 669 C C . GLY A 1 84 ? 4.148 12.862 3.982 1.00 54.28 84 GLY A C 1
ATOM 670 O O . GLY A 1 84 ? 4.292 12.707 5.199 1.00 54.28 84 GLY A O 1
ATOM 671 N N . PRO A 1 85 ? 4.985 13.650 3.278 1.00 53.34 85 PRO A N 1
ATOM 672 C CA . PRO A 1 85 ? 6.299 14.137 3.738 1.00 53.34 85 PRO A CA 1
ATOM 673 C C . PRO A 1 85 ? 6.347 14.826 5.115 1.00 53.34 85 PRO A C 1
ATOM 675 O O . PRO A 1 85 ? 7.418 15.041 5.675 1.00 53.34 85 PRO A O 1
ATOM 678 N N . GLN A 1 86 ? 5.192 15.196 5.660 1.00 51.78 86 GLN A N 1
ATOM 679 C CA . GLN A 1 86 ? 5.025 15.964 6.887 1.00 51.78 86 GLN A CA 1
ATOM 680 C C . GLN A 1 86 ? 5.300 15.171 8.176 1.00 51.78 86 GLN A C 1
ATOM 682 O O . GLN A 1 86 ? 5.405 15.775 9.239 1.00 51.78 86 GLN A O 1
ATOM 687 N N . SER A 1 87 ? 5.433 13.839 8.128 1.00 54.72 87 SER A N 1
ATOM 688 C CA . SER A 1 87 ? 5.558 13.030 9.357 1.00 54.72 87 SER A CA 1
ATOM 689 C C . SER A 1 87 ? 6.942 13.071 10.029 1.00 54.72 87 SER A C 1
ATOM 691 O O . SER A 1 87 ? 7.111 12.498 11.106 1.00 54.72 87 SER A O 1
ATOM 693 N N . GLY A 1 88 ? 7.953 13.708 9.419 1.00 53.38 88 GLY A N 1
ATOM 694 C CA . GLY A 1 88 ? 9.321 13.803 9.960 1.00 53.38 88 GLY A CA 1
ATOM 695 C C . GLY A 1 88 ? 10.051 12.457 10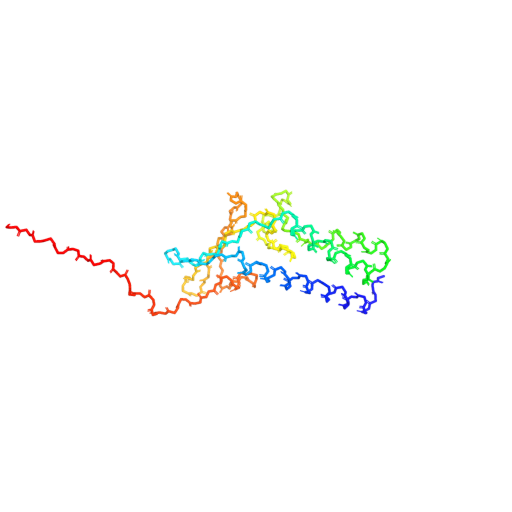.119 1.00 53.38 88 GLY A C 1
ATOM 696 O O . GLY A 1 88 ? 11.213 12.423 10.520 1.00 53.38 88 GLY A O 1
ATOM 697 N N . ARG A 1 89 ? 9.395 11.336 9.793 1.00 58.31 89 ARG A N 1
ATOM 698 C CA . ARG A 1 89 ? 9.922 9.970 9.858 1.00 58.31 89 ARG A CA 1
ATOM 699 C C . ARG A 1 89 ? 10.033 9.417 8.444 1.00 58.31 89 ARG A C 1
ATOM 701 O O . ARG A 1 89 ? 9.124 8.742 7.975 1.00 58.31 89 ARG A O 1
ATOM 708 N N . LEU A 1 90 ? 11.162 9.687 7.785 1.00 58.69 90 LEU A N 1
ATOM 709 C CA . LEU A 1 90 ? 11.391 9.382 6.364 1.00 58.69 90 LEU A CA 1
ATOM 710 C C . LEU A 1 90 ? 11.031 7.934 5.968 1.00 58.69 90 LEU A C 1
ATOM 712 O O . LEU A 1 90 ? 10.419 7.719 4.930 1.00 58.69 90 LEU A O 1
ATOM 716 N N . ARG A 1 91 ? 11.302 6.946 6.835 1.00 59.59 91 ARG A N 1
ATOM 717 C CA . ARG A 1 91 ? 10.969 5.529 6.582 1.00 59.59 91 ARG A CA 1
ATOM 718 C C . ARG A 1 91 ? 9.472 5.204 6.562 1.00 59.59 91 ARG A C 1
ATOM 720 O O . ARG A 1 91 ? 9.082 4.229 5.933 1.00 59.59 91 ARG A O 1
ATOM 727 N N . LEU A 1 92 ? 8.635 5.992 7.240 1.00 59.78 92 LEU A N 1
ATOM 728 C CA . LEU A 1 92 ? 7.177 5.810 7.231 1.00 59.78 92 LEU A CA 1
ATOM 729 C C . LEU A 1 92 ? 6.509 6.474 6.019 1.00 59.78 92 LEU A C 1
ATOM 731 O O . LEU A 1 92 ? 5.332 6.235 5.788 1.00 59.78 92 LEU A O 1
ATOM 735 N N . LEU A 1 93 ? 7.246 7.291 5.256 1.00 60.25 93 LEU A N 1
ATOM 736 C CA . LEU A 1 93 ? 6.720 8.012 4.090 1.00 60.25 93 LEU A CA 1
ATOM 737 C C . LEU A 1 93 ? 6.560 7.123 2.854 1.00 60.25 93 LEU A C 1
ATOM 739 O O . LEU A 1 93 ? 5.753 7.398 1.969 1.00 60.25 93 LEU A O 1
ATOM 743 N N . VAL A 1 94 ? 7.375 6.075 2.774 1.00 70.12 94 VAL A N 1
ATOM 744 C CA . VAL A 1 94 ? 7.479 5.214 1.588 1.00 70.12 94 VAL A CA 1
ATOM 745 C C . VAL A 1 94 ? 6.702 3.916 1.744 1.00 70.12 94 VAL A C 1
ATOM 747 O O . VAL A 1 94 ? 6.418 3.252 0.750 1.00 70.12 94 VAL A O 1
ATOM 750 N N . GLN A 1 95 ? 6.314 3.571 2.975 1.00 79.50 95 GLN A N 1
ATOM 751 C CA . GLN A 1 95 ? 5.483 2.404 3.228 1.00 79.50 95 GLN A CA 1
ATOM 752 C C . GLN A 1 95 ? 4.038 2.683 2.795 1.00 79.50 95 GLN A C 1
ATOM 754 O O . GLN A 1 95 ? 3.490 3.729 3.147 1.00 79.50 95 GLN A O 1
ATOM 759 N N . PRO A 1 96 ? 3.404 1.760 2.052 1.00 84.06 96 PRO A N 1
ATOM 760 C CA . PRO A 1 96 ? 1.995 1.897 1.718 1.00 84.06 96 PRO A CA 1
ATOM 761 C C . PRO A 1 96 ? 1.133 1.883 2.990 1.00 84.06 96 PRO A C 1
ATOM 763 O O . PRO A 1 96 ? 1.392 1.105 3.911 1.00 84.06 96 PRO A O 1
ATOM 766 N N . GLY A 1 97 ? 0.093 2.721 3.023 1.00 88.62 97 GLY A N 1
ATOM 767 C CA . GLY A 1 97 ? -0.990 2.600 4.003 1.00 88.62 97 GLY A CA 1
ATOM 768 C C . GLY A 1 97 ? -1.929 1.438 3.663 1.00 88.62 97 GLY A C 1
ATOM 769 O O . GLY A 1 97 ? -1.655 0.642 2.763 1.00 88.62 97 GLY A O 1
ATOM 770 N N . LEU A 1 98 ? -3.074 1.358 4.345 1.00 90.75 98 LEU A N 1
ATOM 771 C CA . LEU A 1 98 ? -4.097 0.342 4.063 1.00 90.75 98 LEU A CA 1
ATOM 772 C C . LEU A 1 98 ? -4.612 0.412 2.615 1.00 90.75 98 LEU A C 1
ATOM 774 O O . LEU A 1 98 ? -4.816 -0.619 1.988 1.00 90.75 98 LEU A O 1
ATOM 778 N N . LEU A 1 99 ? -4.783 1.622 2.079 1.00 91.62 99 LEU A N 1
ATOM 779 C CA . LEU A 1 99 ? -5.131 1.887 0.680 1.00 91.62 99 LEU A CA 1
ATOM 780 C C . LEU A 1 99 ? -3.888 2.253 -0.151 1.00 91.62 99 LEU A C 1
ATOM 782 O O . LEU A 1 99 ? -3.955 3.044 -1.095 1.00 91.62 99 LEU A O 1
ATOM 786 N N . GLY A 1 100 ? -2.727 1.714 0.231 1.00 90.06 100 GLY A N 1
ATOM 787 C CA . GLY A 1 100 ? -1.498 1.835 -0.539 1.00 90.06 100 GLY A CA 1
ATOM 788 C C . GLY A 1 100 ? -0.860 3.218 -0.541 1.00 90.06 100 GLY A C 1
ATOM 789 O O . GLY A 1 100 ? -0.817 3.924 0.472 1.00 90.06 100 GLY A O 1
ATOM 790 N N . TRP A 1 101 ? -0.362 3.595 -1.720 1.00 88.94 101 TRP A N 1
ATOM 791 C CA . TRP A 1 101 ? 0.104 4.953 -2.026 1.00 88.94 101 TRP A CA 1
ATOM 792 C C . TRP A 1 101 ? -1.019 5.885 -2.506 1.00 88.94 101 TRP A C 1
ATOM 794 O O . TRP A 1 101 ? -0.772 7.073 -2.715 1.00 88.94 101 TRP A O 1
ATOM 804 N N . GLY A 1 102 ? -2.250 5.361 -2.606 1.00 82.56 102 GLY A N 1
ATOM 805 C CA . GLY A 1 102 ? -3.498 6.111 -2.738 1.00 82.56 102 GLY A CA 1
ATOM 806 C C . GLY A 1 102 ? -3.422 7.290 -3.704 1.00 82.56 102 GLY A C 1
ATOM 807 O O . GLY A 1 102 ? -3.211 7.112 -4.899 1.00 82.56 102 GLY A O 1
ATOM 808 N N . GLU A 1 103 ? -3.587 8.495 -3.150 1.00 85.81 103 GLU A N 1
ATOM 809 C CA . GLU A 1 103 ? -3.666 9.783 -3.857 1.00 85.81 103 GLU A CA 1
ATOM 810 C C . GLU A 1 103 ? -2.470 10.089 -4.766 1.00 85.81 103 GLU A C 1
ATOM 812 O O . GLU A 1 103 ? -2.619 10.826 -5.735 1.00 85.81 103 GLU A O 1
ATOM 817 N N . TYR A 1 104 ? -1.285 9.556 -4.465 1.00 89.38 104 TYR A N 1
ATOM 818 C CA . TYR A 1 104 ? -0.053 9.966 -5.142 1.00 89.38 104 TYR A CA 1
ATOM 819 C C . TYR A 1 104 ? 0.475 8.941 -6.141 1.00 89.38 104 TYR A C 1
ATOM 821 O O . TYR A 1 104 ? 1.327 9.287 -6.960 1.00 89.38 104 TYR A O 1
ATOM 829 N N . GLY A 1 105 ? 0.007 7.693 -6.064 1.00 92.69 105 GLY A N 1
ATOM 830 C CA . GLY A 1 105 ? 0.643 6.579 -6.761 1.00 92.69 105 GLY A CA 1
ATOM 831 C C . GLY A 1 105 ? 2.099 6.378 -6.318 1.00 92.69 105 GLY A C 1
ATOM 832 O O . GLY A 1 105 ? 2.606 7.046 -5.406 1.00 92.69 105 GLY A O 1
ATOM 833 N N . ALA A 1 106 ? 2.789 5.444 -6.963 1.00 94.62 106 ALA A N 1
ATOM 834 C CA . ALA A 1 106 ? 4.199 5.193 -6.685 1.00 94.62 106 ALA A CA 1
ATOM 835 C C . ALA A 1 106 ? 4.931 4.571 -7.872 1.00 94.62 106 ALA A C 1
ATOM 837 O O . ALA A 1 106 ? 4.337 3.919 -8.725 1.00 94.62 106 ALA A O 1
ATOM 838 N N . LYS A 1 107 ? 6.252 4.723 -7.883 1.00 96.00 107 LYS A N 1
ATOM 839 C CA . LYS A 1 107 ? 7.165 3.939 -8.707 1.00 96.00 107 LYS A CA 1
ATOM 840 C C . LYS A 1 107 ? 8.085 3.159 -7.778 1.00 96.00 107 LYS A C 1
ATOM 842 O O . LYS A 1 107 ? 8.790 3.753 -6.973 1.00 96.00 107 LYS A O 1
ATOM 847 N N . VAL A 1 108 ? 8.062 1.838 -7.880 1.00 96.25 108 VAL A N 1
ATOM 848 C CA . VAL A 1 108 ? 8.900 0.924 -7.103 1.00 96.25 108 VAL A CA 1
ATOM 849 C C . VAL A 1 108 ? 9.868 0.257 -8.067 1.00 96.25 108 VAL A C 1
ATOM 851 O O . VAL A 1 108 ? 9.437 -0.465 -8.962 1.00 96.25 108 VAL A O 1
ATOM 854 N N . SER A 1 109 ? 11.163 0.488 -7.896 1.00 96.94 109 SER A N 1
ATOM 855 C CA . SER A 1 109 ? 12.210 -0.124 -8.719 1.00 96.94 109 SER A CA 1
ATOM 856 C C . SER A 1 109 ? 13.007 -1.083 -7.853 1.00 96.94 109 SER A C 1
ATOM 858 O O . SER A 1 109 ? 13.460 -0.695 -6.784 1.00 96.94 109 SER A O 1
ATOM 860 N N . ILE A 1 110 ? 13.166 -2.334 -8.274 1.00 97.50 110 ILE A N 1
ATOM 861 C CA . ILE A 1 110 ? 13.835 -3.374 -7.484 1.00 97.50 110 ILE A CA 1
ATOM 862 C C . ILE A 1 110 ? 14.830 -4.093 -8.379 1.00 97.50 110 ILE A C 1
ATOM 864 O O . ILE A 1 110 ? 14.481 -4.468 -9.493 1.00 97.50 110 ILE A O 1
ATOM 868 N N . ARG A 1 111 ? 16.041 -4.338 -7.880 1.00 96.31 111 ARG A N 1
ATOM 869 C CA . ARG A 1 111 ? 17.004 -5.248 -8.510 1.00 96.31 111 ARG A CA 1
ATOM 870 C C . ARG A 1 111 ? 17.629 -6.189 -7.493 1.00 96.31 111 ARG A C 1
ATOM 872 O O . ARG A 1 111 ? 17.730 -5.873 -6.305 1.00 96.31 111 ARG A O 1
ATOM 879 N N . ARG A 1 112 ? 18.107 -7.335 -7.974 1.00 95.75 112 ARG A N 1
ATOM 880 C CA . ARG A 1 112 ? 18.881 -8.296 -7.183 1.00 95.75 112 ARG A CA 1
ATOM 881 C C . ARG A 1 112 ? 20.366 -8.182 -7.523 1.00 95.75 112 ARG A C 1
ATOM 883 O O . ARG A 1 112 ? 20.753 -8.300 -8.678 1.00 95.75 112 ARG A O 1
ATOM 890 N N . MET A 1 113 ? 21.201 -8.007 -6.502 1.00 93.75 113 MET A N 1
ATOM 891 C CA . MET A 1 113 ? 22.661 -7.951 -6.598 1.00 93.75 113 MET A CA 1
ATOM 892 C C . MET A 1 113 ? 23.272 -9.137 -5.843 1.00 93.75 113 MET A C 1
ATOM 894 O O . MET A 1 113 ? 23.581 -9.062 -4.652 1.00 93.75 113 MET A O 1
ATOM 898 N N . GLY A 1 114 ? 23.398 -10.278 -6.523 1.00 93.00 114 GLY A N 1
ATOM 899 C CA . GLY A 1 114 ? 23.858 -11.522 -5.902 1.00 93.00 114 GLY A CA 1
ATOM 900 C C . GLY A 1 114 ? 22.897 -12.007 -4.808 1.00 93.00 114 GLY A C 1
ATOM 901 O O . GLY A 1 114 ? 21.786 -12.459 -5.096 1.00 93.00 114 GLY A O 1
ATOM 902 N N . SER A 1 115 ? 23.321 -11.934 -3.543 1.00 94.75 115 SER A N 1
ATOM 903 C CA . SER A 1 115 ? 22.517 -12.358 -2.384 1.00 94.75 115 SER A CA 1
ATOM 904 C C . SER A 1 115 ? 21.690 -11.243 -1.728 1.00 94.75 115 SER A C 1
ATOM 906 O O . SER A 1 115 ? 21.051 -11.499 -0.711 1.00 94.75 115 SER A O 1
ATOM 908 N N . TRP A 1 116 ? 21.696 -10.027 -2.281 1.00 96.44 116 TRP A N 1
ATOM 909 C CA . TRP A 1 116 ? 21.048 -8.853 -1.689 1.00 96.44 116 TRP A CA 1
ATOM 910 C C . TRP A 1 116 ? 20.131 -8.181 -2.710 1.00 96.44 116 TRP A C 1
ATOM 912 O O . TRP A 1 116 ? 20.244 -8.409 -3.915 1.00 96.44 116 TRP A O 1
ATOM 922 N N . TYR A 1 117 ? 19.228 -7.343 -2.219 1.00 97.00 117 TYR A N 1
ATOM 923 C CA . TYR A 1 117 ? 18.319 -6.526 -3.008 1.00 97.00 117 TYR A CA 1
ATOM 924 C C . TYR A 1 117 ? 18.668 -5.057 -2.838 1.00 97.00 117 TYR A C 1
ATOM 926 O O . TYR A 1 117 ? 19.075 -4.624 -1.758 1.00 97.00 117 TYR A O 1
ATOM 934 N N . GLU A 1 118 ? 18.444 -4.300 -3.897 1.00 96.31 118 GLU A N 1
ATOM 935 C CA . GLU A 1 118 ? 18.370 -2.849 -3.871 1.00 96.31 118 GLU A CA 1
ATOM 936 C C . GLU A 1 118 ? 16.982 -2.461 -4.357 1.00 96.31 118 GLU A C 1
ATOM 938 O O . GLU A 1 118 ? 16.476 -3.035 -5.327 1.00 96.31 118 GLU A O 1
ATOM 943 N N . TRP A 1 119 ? 16.348 -1.528 -3.659 1.00 95.88 119 TRP A N 1
ATOM 944 C CA . TRP A 1 119 ? 15.056 -1.010 -4.056 1.00 95.88 119 TRP A CA 1
ATOM 945 C C . TRP A 1 119 ? 14.987 0.498 -3.873 1.00 95.88 119 TRP A C 1
ATOM 947 O O . TRP A 1 119 ? 15.511 1.063 -2.915 1.00 95.88 119 TRP A O 1
ATOM 957 N N . ASN A 1 120 ? 14.278 1.118 -4.799 1.00 94.88 120 ASN A N 1
ATOM 958 C CA . ASN A 1 120 ? 13.984 2.530 -4.839 1.00 94.88 120 ASN A CA 1
ATOM 959 C C . ASN A 1 120 ? 12.461 2.709 -4.840 1.00 94.88 120 ASN A C 1
ATOM 961 O O . ASN A 1 120 ? 11.759 1.998 -5.567 1.00 94.88 120 ASN A O 1
ATOM 965 N N . VAL A 1 121 ? 11.943 3.630 -4.027 1.00 93.19 121 VAL A N 1
ATOM 966 C CA . VAL A 1 121 ? 10.519 3.982 -4.026 1.00 93.19 121 VAL A CA 1
ATOM 967 C C . VAL A 1 121 ? 10.334 5.472 -4.201 1.00 93.19 121 VAL A C 1
ATOM 969 O O . VAL A 1 121 ? 10.669 6.263 -3.319 1.00 93.19 121 VAL A O 1
ATOM 972 N N . GLN A 1 122 ? 9.687 5.821 -5.308 1.00 92.00 122 GLN A N 1
ATOM 973 C CA . GLN A 1 122 ? 9.270 7.171 -5.609 1.00 92.00 122 GLN A CA 1
ATOM 974 C C . GLN A 1 122 ? 7.765 7.346 -5.367 1.00 92.00 122 GLN A C 1
ATOM 976 O O . GLN A 1 122 ? 6.960 6.656 -5.987 1.00 92.00 122 GLN A O 1
ATOM 981 N N . VAL A 1 123 ? 7.355 8.293 -4.521 1.00 89.31 123 VAL A N 1
ATOM 982 C CA . VAL A 1 123 ? 5.932 8.589 -4.245 1.00 89.31 123 VAL A CA 1
ATOM 983 C C . VAL A 1 123 ? 5.563 9.959 -4.806 1.00 89.31 123 VAL A C 1
ATOM 985 O O . VAL A 1 123 ? 6.247 10.956 -4.540 1.00 89.31 123 VAL A O 1
ATOM 988 N N . GLY A 1 124 ? 4.494 10.017 -5.608 1.00 85.88 124 GLY A N 1
ATOM 989 C CA . GLY A 1 124 ? 3.998 11.260 -6.215 1.00 85.88 124 GLY A CA 1
ATOM 990 C C . GLY A 1 124 ? 5.029 12.016 -7.059 1.00 85.88 124 GLY A C 1
ATOM 991 O O . GLY A 1 124 ? 4.949 13.238 -7.171 1.00 85.88 124 GLY A O 1
ATOM 992 N N . GLY A 1 125 ? 6.050 11.318 -7.572 1.00 81.94 125 GLY A N 1
ATOM 993 C CA . GLY A 1 125 ? 7.150 11.904 -8.344 1.00 81.94 125 GLY A CA 1
ATOM 994 C C . GLY A 1 125 ? 8.081 12.841 -7.559 1.00 81.94 125 GLY A C 1
ATOM 995 O O . GLY A 1 125 ? 8.866 13.557 -8.173 1.00 81.94 125 GLY A O 1
ATOM 996 N N . ARG A 1 126 ? 7.980 12.897 -6.223 1.00 78.25 126 ARG A N 1
ATOM 997 C CA . ARG A 1 126 ? 8.681 13.903 -5.397 1.00 78.25 126 ARG A CA 1
ATOM 998 C C . ARG A 1 126 ? 9.523 13.314 -4.285 1.00 78.25 126 ARG A C 1
ATOM 1000 O O . ARG A 1 126 ? 10.602 13.826 -4.008 1.00 78.25 126 ARG A O 1
ATOM 1007 N N . LEU A 1 127 ? 8.995 12.307 -3.603 1.00 78.31 127 LEU A N 1
ATOM 1008 C CA . LEU A 1 127 ? 9.730 11.618 -2.555 1.00 78.31 127 LEU A CA 1
ATOM 1009 C C . LEU A 1 127 ? 10.449 10.462 -3.194 1.00 78.31 127 LEU A C 1
ATOM 1011 O O . LEU A 1 127 ? 9.778 9.661 -3.826 1.00 78.31 127 LEU A O 1
ATOM 1015 N N . ASP A 1 128 ? 11.760 10.412 -3.028 1.00 83.19 128 ASP A N 1
ATOM 1016 C CA . ASP A 1 128 ? 12.612 9.368 -3.566 1.00 83.19 128 ASP A CA 1
ATOM 1017 C C . ASP A 1 128 ? 13.398 8.721 -2.428 1.00 83.19 128 ASP A C 1
ATOM 1019 O O . ASP A 1 128 ? 13.830 9.413 -1.496 1.00 83.19 128 ASP A O 1
ATOM 1023 N N . PHE A 1 129 ? 13.507 7.398 -2.450 1.00 84.38 129 PHE A N 1
ATOM 1024 C CA . PHE A 1 129 ? 14.057 6.652 -1.331 1.00 84.38 129 PHE A CA 1
ATOM 1025 C C . PHE A 1 129 ? 14.701 5.348 -1.762 1.00 84.38 129 PHE A C 1
ATOM 1027 O O . PHE A 1 129 ? 14.016 4.402 -2.152 1.00 84.38 129 PHE A O 1
ATOM 1034 N N . ASP A 1 130 ? 16.014 5.300 -1.581 1.00 90.00 130 ASP A N 1
ATOM 1035 C CA . ASP A 1 130 ? 16.851 4.146 -1.858 1.00 90.00 130 ASP A CA 1
ATOM 1036 C C . ASP A 1 130 ? 17.166 3.378 -0.578 1.00 90.00 130 ASP A C 1
ATOM 1038 O O . ASP A 1 130 ? 17.654 3.931 0.412 1.00 90.00 130 ASP A O 1
ATOM 1042 N N . GLU A 1 131 ? 16.945 2.071 -0.611 1.00 92.94 131 GLU A N 1
ATOM 1043 C CA . GLU A 1 131 ? 17.403 1.154 0.420 1.00 92.94 131 GLU A CA 1
ATOM 1044 C C . GLU A 1 131 ? 17.950 -0.136 -0.199 1.00 92.94 131 GLU A C 1
ATOM 1046 O O . GLU A 1 131 ? 17.698 -0.487 -1.351 1.00 92.94 131 GLU A O 1
ATOM 1051 N N . SER A 1 132 ? 18.743 -0.856 0.587 1.00 95.00 132 SER A N 1
ATOM 1052 C CA . SER A 1 132 ? 19.251 -2.170 0.212 1.00 95.00 132 SER A CA 1
ATOM 1053 C C . SER A 1 132 ? 19.312 -3.092 1.422 1.00 95.00 132 SER A C 1
ATOM 1055 O O . SER A 1 132 ? 19.365 -2.651 2.574 1.00 95.00 132 SER A O 1
ATOM 1057 N N . GLY A 1 133 ? 19.287 -4.397 1.168 1.00 95.88 133 GLY A N 1
ATOM 1058 C CA . GLY A 1 133 ? 19.331 -5.395 2.226 1.00 95.88 133 GLY A CA 1
ATOM 1059 C C . GLY A 1 133 ? 19.303 -6.833 1.714 1.00 95.88 133 GLY A C 1
ATOM 1060 O O . GLY A 1 133 ? 18.967 -7.078 0.557 1.00 95.88 133 GLY A O 1
ATOM 1061 N N . PRO A 1 134 ? 19.625 -7.812 2.575 1.00 96.38 134 PRO A N 1
ATOM 1062 C CA . PRO A 1 134 ? 19.638 -9.230 2.199 1.00 96.38 134 PRO A CA 1
ATOM 1063 C C . PRO A 1 134 ? 18.237 -9.777 1.885 1.00 96.38 134 PRO A C 1
ATOM 1065 O O . PRO A 1 134 ? 18.090 -10.796 1.213 1.00 96.38 134 PRO A O 1
ATO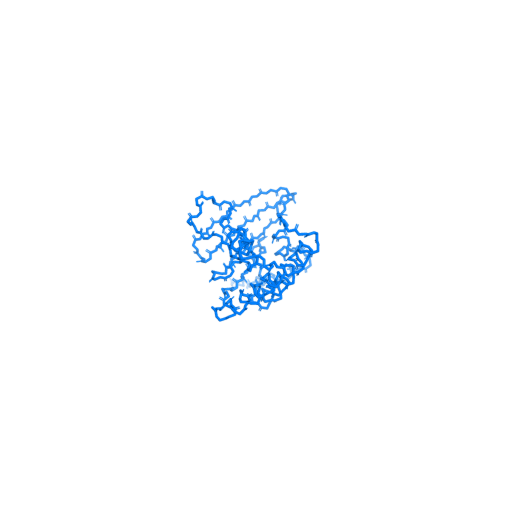M 1068 N N . HIS A 1 135 ? 17.193 -9.099 2.366 1.00 95.38 135 HIS A N 1
ATOM 1069 C CA . HIS A 1 135 ? 15.806 -9.482 2.160 1.00 95.38 135 HIS A CA 1
ATOM 1070 C C . HIS A 1 135 ? 14.992 -8.275 1.731 1.00 95.38 135 HIS A C 1
ATOM 1072 O O . HIS A 1 135 ? 15.057 -7.215 2.353 1.00 95.38 135 HIS A O 1
ATOM 1078 N N . LEU A 1 136 ? 14.188 -8.476 0.694 1.00 92.50 136 LEU A N 1
ATOM 1079 C CA . LEU A 1 136 ? 13.208 -7.501 0.264 1.00 92.50 136 LEU A CA 1
ATOM 1080 C C . LEU A 1 136 ? 12.055 -7.450 1.290 1.00 92.50 136 LEU A C 1
ATOM 1082 O O . LEU A 1 136 ? 11.487 -8.507 1.607 1.00 92.50 136 LEU A O 1
ATOM 1086 N N . PRO A 1 137 ? 11.694 -6.265 1.820 1.00 91.31 137 PRO A N 1
ATOM 1087 C CA . PRO A 1 137 ? 10.572 -6.122 2.740 1.00 91.31 137 PRO A CA 1
ATOM 1088 C C . PRO A 1 137 ? 9.278 -6.725 2.185 1.00 91.31 137 PRO A C 1
ATOM 1090 O O . PRO A 1 137 ? 9.006 -6.622 0.991 1.00 91.31 137 PRO A O 1
ATOM 1093 N N . HIS A 1 138 ? 8.454 -7.318 3.057 1.00 90.12 138 HIS A N 1
ATOM 1094 C CA . HIS A 1 138 ? 7.248 -8.067 2.666 1.00 90.12 138 HIS A CA 1
ATOM 1095 C C . HIS A 1 138 ? 6.334 -7.297 1.697 1.00 90.12 138 HIS A C 1
ATOM 1097 O O . HIS A 1 138 ? 5.868 -7.839 0.701 1.00 90.12 138 HIS A O 1
ATOM 1103 N N . TYR A 1 139 ? 6.135 -6.001 1.938 1.00 87.88 139 TYR A N 1
ATOM 1104 C CA . TYR A 1 139 ? 5.294 -5.144 1.101 1.00 87.88 139 TYR A CA 1
ATOM 1105 C C . TYR A 1 139 ? 5.851 -4.910 -0.313 1.00 87.88 139 TYR A C 1
ATOM 1107 O O . TYR A 1 139 ? 5.075 -4.549 -1.191 1.00 87.88 139 TYR A O 1
ATOM 1115 N N . TYR A 1 140 ? 7.140 -5.146 -0.566 1.00 92.81 140 TYR A N 1
ATOM 1116 C CA . TYR A 1 140 ? 7.738 -5.031 -1.899 1.00 92.81 140 TYR A CA 1
ATOM 1117 C C . TYR A 1 140 ? 7.871 -6.359 -2.638 1.00 92.81 140 TYR A C 1
ATOM 1119 O O . TYR A 1 140 ? 8.055 -6.359 -3.852 1.00 92.81 140 TYR A O 1
ATOM 1127 N N . GLN A 1 141 ? 7.719 -7.492 -1.951 1.00 94.31 141 GLN A N 1
ATOM 1128 C CA . GLN A 1 141 ? 7.875 -8.815 -2.564 1.00 94.31 141 GLN A CA 1
ATOM 1129 C C . GLN A 1 141 ? 6.930 -9.035 -3.749 1.00 94.31 141 GLN A C 1
ATOM 1131 O O . GLN A 1 141 ? 7.331 -9.636 -4.739 1.00 94.31 141 GLN A O 1
ATOM 1136 N N . ARG A 1 142 ? 5.713 -8.472 -3.706 1.00 93.75 142 ARG A N 1
ATOM 1137 C CA . ARG A 1 142 ? 4.745 -8.565 -4.814 1.00 93.75 142 ARG A CA 1
ATOM 1138 C C . ARG A 1 142 ? 5.175 -7.844 -6.099 1.00 93.75 142 ARG A C 1
ATOM 1140 O O . ARG A 1 142 ? 4.621 -8.126 -7.157 1.00 93.75 142 ARG A O 1
ATOM 1147 N N . PHE A 1 143 ? 6.142 -6.929 -6.011 1.00 94.88 143 PHE A N 1
ATOM 1148 C CA . PHE A 1 143 ? 6.663 -6.154 -7.141 1.00 94.88 143 PHE A CA 1
ATOM 1149 C C . PHE A 1 143 ? 7.932 -6.739 -7.744 1.00 94.88 143 PHE A C 1
ATOM 1151 O O . PHE A 1 143 ? 8.437 -6.190 -8.719 1.00 94.88 143 PHE A O 1
ATOM 1158 N N . TRP A 1 144 ? 8.438 -7.842 -7.195 1.00 95.00 144 TRP A N 1
ATOM 1159 C CA . TRP A 1 144 ? 9.627 -8.523 -7.683 1.00 95.00 144 TRP A CA 1
ATOM 1160 C C . TRP A 1 144 ? 9.273 -9.901 -8.239 1.00 95.00 144 TRP A C 1
ATOM 1162 O O . TRP A 1 144 ? 8.476 -10.640 -7.662 1.00 95.00 144 TRP A O 1
ATOM 1172 N N . ARG A 1 145 ? 9.884 -10.263 -9.366 1.00 91.06 145 ARG A N 1
ATOM 1173 C CA . ARG A 1 145 ? 9.890 -11.620 -9.909 1.00 91.06 145 ARG A CA 1
ATOM 1174 C C . ARG A 1 145 ? 11.326 -11.946 -10.290 1.00 91.06 145 ARG A C 1
ATOM 1176 O O . ARG A 1 145 ? 12.015 -11.111 -10.860 1.00 91.06 145 ARG A O 1
ATOM 1183 N N . GLU A 1 146 ? 11.784 -13.148 -9.955 1.00 85.25 146 GLU A N 1
ATOM 1184 C CA . GLU A 1 146 ? 13.099 -13.607 -10.404 1.00 85.25 146 GLU A CA 1
ATOM 1185 C C . GLU A 1 146 ? 13.109 -13.593 -11.944 1.00 85.25 146 GLU A C 1
ATOM 1187 O O . GLU A 1 146 ? 12.226 -14.224 -12.539 1.00 85.25 146 GLU A O 1
ATOM 1192 N N . PRO A 1 147 ? 14.045 -12.882 -12.603 1.00 77.81 147 PRO A N 1
ATOM 1193 C CA . PRO A 1 147 ? 14.141 -12.913 -14.053 1.00 77.81 147 PRO A CA 1
ATOM 1194 C C . PRO A 1 147 ? 14.369 -14.355 -14.500 1.00 77.81 147 PRO A C 1
ATOM 1196 O O . PRO A 1 147 ? 15.392 -14.966 -14.181 1.00 77.81 147 PRO A O 1
ATOM 1199 N N . THR A 1 148 ? 13.413 -14.937 -15.220 1.00 73.06 148 THR A N 1
ATOM 1200 C CA . THR A 1 148 ? 13.641 -16.228 -15.865 1.00 73.06 148 THR A CA 1
ATOM 1201 C C . THR A 1 148 ? 14.694 -16.013 -16.940 1.00 73.06 148 THR A C 1
ATOM 1203 O O . THR A 1 148 ? 14.500 -15.203 -17.841 1.00 73.06 148 THR A O 1
ATOM 1206 N N . THR A 1 149 ? 15.803 -16.744 -16.858 1.00 58.25 149 THR A N 1
ATOM 1207 C CA . THR A 1 149 ? 17.008 -16.669 -17.708 1.00 58.25 149 THR A CA 1
ATOM 1208 C C . THR A 1 149 ? 16.785 -16.868 -19.220 1.00 58.25 149 THR A C 1
ATOM 1210 O O . THR A 1 149 ? 17.751 -16.995 -19.966 1.00 58.25 149 THR A O 1
ATOM 1213 N N . HIS A 1 150 ? 15.539 -16.884 -19.697 1.00 50.47 150 HIS A N 1
ATOM 1214 C CA . HIS A 1 150 ? 15.159 -17.177 -21.076 1.00 50.47 150 HIS A CA 1
ATOM 1215 C C . HIS A 1 150 ? 14.779 -15.963 -21.944 1.00 50.47 150 HIS A C 1
ATOM 1217 O O . HIS A 1 150 ? 14.592 -16.153 -23.141 1.00 50.47 150 HIS A O 1
ATOM 1223 N N . ASP A 1 151 ? 14.740 -14.737 -21.412 1.00 50.66 151 ASP A N 1
ATOM 1224 C CA . ASP A 1 151 ? 14.331 -13.530 -22.167 1.00 50.66 151 ASP A CA 1
ATOM 1225 C C . ASP A 1 151 ? 15.507 -12.653 -22.656 1.00 50.66 151 ASP A C 1
ATOM 1227 O O . ASP A 1 151 ? 15.427 -11.430 -22.724 1.00 50.66 151 ASP A O 1
ATOM 1231 N N . THR A 1 152 ? 16.637 -13.263 -23.026 1.00 47.59 152 THR A N 1
ATOM 1232 C CA . THR A 1 152 ? 17.815 -12.558 -23.581 1.00 47.59 152 THR A CA 1
ATOM 1233 C C . THR A 1 152 ? 17.949 -12.646 -25.104 1.00 47.59 152 THR A C 1
ATOM 1235 O O . THR A 1 152 ? 19.026 -12.394 -25.641 1.00 47.59 152 THR A O 1
ATOM 1238 N N . SER A 1 153 ? 16.878 -12.945 -25.848 1.00 46.94 153 SER A N 1
ATOM 1239 C CA . SER A 1 153 ? 16.917 -12.908 -27.319 1.00 46.94 153 SER A CA 1
ATOM 1240 C C . SER A 1 153 ? 16.197 -11.682 -27.877 1.00 46.94 153 SER A C 1
ATOM 1242 O O . SER A 1 153 ? 15.119 -11.781 -28.443 1.00 46.94 153 SER A O 1
ATOM 1244 N N . ASN A 1 154 ? 16.801 -10.508 -27.700 1.00 46.34 154 ASN A N 1
ATOM 1245 C CA . ASN A 1 154 ? 16.593 -9.363 -28.589 1.00 46.34 154 ASN A CA 1
ATOM 1246 C C . ASN A 1 154 ? 17.842 -8.476 -28.558 1.00 46.34 154 ASN A C 1
ATOM 1248 O O . ASN A 1 154 ? 17.857 -7.368 -28.029 1.00 46.34 154 ASN A O 1
ATOM 1252 N N . THR A 1 155 ? 18.930 -8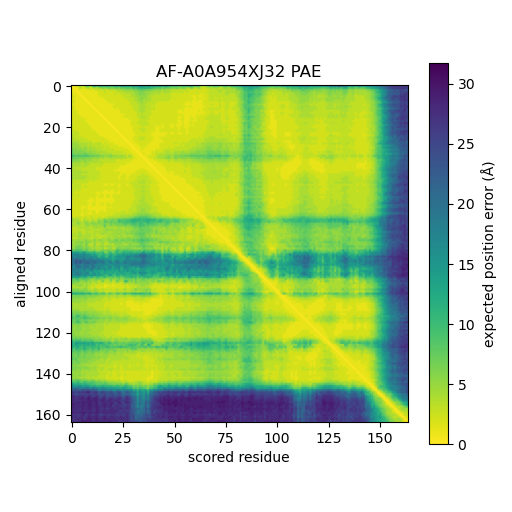.993 -29.126 1.00 49.19 155 THR A N 1
ATOM 1253 C CA . THR A 1 155 ? 20.035 -8.150 -29.586 1.00 49.19 155 THR A CA 1
ATOM 1254 C C . THR A 1 155 ? 19.602 -7.499 -30.905 1.00 49.19 155 THR A C 1
ATOM 1256 O O . THR A 1 155 ? 19.268 -8.230 -31.840 1.00 49.19 155 THR A O 1
ATOM 1259 N N . PRO A 1 156 ? 19.596 -6.159 -31.033 1.00 54.59 156 PRO A N 1
ATOM 1260 C CA . PRO A 1 156 ? 19.401 -5.506 -32.321 1.00 54.59 156 PRO A CA 1
ATOM 1261 C C . PRO A 1 156 ? 20.538 -5.929 -33.252 1.00 54.59 156 PRO A C 1
ATOM 1263 O O . PRO A 1 156 ? 21.711 -5.766 -32.913 1.00 54.59 156 PRO A O 1
ATOM 1266 N N . GLY A 1 157 ? 20.186 -6.517 -34.396 1.00 47.91 157 GLY A N 1
ATOM 1267 C CA . GLY A 1 157 ? 21.144 -7.007 -35.379 1.00 47.91 157 GLY A CA 1
ATOM 1268 C C . GLY A 1 157 ? 22.163 -5.931 -35.743 1.00 47.91 157 GLY A C 1
ATOM 1269 O O . GLY A 1 157 ? 21.803 -4.834 -36.170 1.00 47.91 157 GLY A O 1
ATOM 1270 N N . SER A 1 158 ? 23.442 -6.252 -35.564 1.00 48.94 158 SER A N 1
ATOM 1271 C CA . SER A 1 158 ? 24.537 -5.467 -36.116 1.00 48.94 158 SER A CA 1
ATOM 1272 C C . SER A 1 158 ? 24.366 -5.406 -37.631 1.00 48.94 158 SER A C 1
ATOM 1274 O O . SER A 1 158 ? 24.385 -6.432 -38.310 1.00 48.94 158 SER A O 1
ATOM 1276 N N . VAL A 1 159 ? 24.167 -4.198 -38.152 1.00 58.38 159 VAL A N 1
ATOM 1277 C CA . VAL A 1 159 ? 24.214 -3.930 -39.588 1.00 58.38 159 VAL A CA 1
ATOM 1278 C C . VAL A 1 159 ? 25.645 -4.224 -40.057 1.00 58.38 159 VAL A C 1
ATOM 1280 O O . VAL A 1 159 ? 26.578 -3.652 -39.488 1.00 58.38 159 VAL A O 1
ATOM 1283 N N . PRO A 1 160 ? 25.862 -5.109 -41.046 1.00 58.88 160 PRO A N 1
ATOM 1284 C CA . PRO A 1 160 ? 27.178 -5.274 -41.636 1.00 58.88 160 PRO A CA 1
ATOM 1285 C C . PRO A 1 160 ? 27.506 -4.015 -42.443 1.00 58.88 160 PRO A C 1
ATOM 1287 O O . PRO A 1 160 ? 26.824 -3.680 -43.411 1.00 58.88 160 PRO A O 1
ATOM 1290 N N . THR A 1 161 ? 28.537 -3.293 -42.015 1.00 65.81 161 THR A N 1
ATOM 1291 C CA . THR A 1 161 ? 29.135 -2.215 -42.800 1.00 65.81 161 THR A CA 1
ATOM 1292 C C . THR A 1 161 ? 30.026 -2.854 -43.860 1.00 65.81 161 THR A C 1
ATOM 1294 O O . THR A 1 161 ? 31.182 -3.172 -43.585 1.00 65.81 161 THR A O 1
ATOM 1297 N N . ASP A 1 162 ? 29.486 -3.065 -45.059 1.00 63.53 162 ASP A N 1
ATOM 1298 C CA . ASP A 1 162 ? 30.309 -3.280 -46.248 1.00 63.53 162 ASP A CA 1
ATOM 1299 C C . ASP A 1 162 ? 31.001 -1.955 -46.593 1.00 63.53 162 ASP A C 1
ATOM 1301 O O . ASP A 1 162 ? 30.349 -0.953 -46.898 1.00 63.53 162 ASP A O 1
ATOM 1305 N N . SER A 1 163 ? 32.331 -1.954 -46.524 1.00 55.34 163 SER A N 1
ATOM 1306 C CA . SER A 1 163 ? 33.168 -0.896 -47.091 1.00 55.34 163 SER A CA 1
ATOM 1307 C C . SER A 1 163 ? 33.723 -1.368 -48.442 1.00 55.34 163 SER A C 1
ATOM 1309 O O . SER A 1 163 ? 34.144 -2.525 -48.526 1.00 55.34 163 SER A O 1
ATOM 1311 N N . PRO A 1 164 ? 33.730 -0.509 -49.479 1.00 68.44 164 PRO A N 1
ATOM 1312 C CA . PRO A 1 164 ? 34.347 -0.799 -50.774 1.00 68.44 164 PRO A CA 1
ATOM 1313 C C . PRO A 1 164 ? 35.881 -0.815 -50.730 1.00 68.44 164 PRO A C 1
ATOM 1315 O O . PRO A 1 164 ? 36.468 -0.152 -49.841 1.00 68.44 164 PRO A O 1
#

Radius of gyration: 20.87 Å; Cα contacts (8 Å, |Δi|>4): 208; chains: 1; bounding box: 55×33×76 Å